Protein AF-A0A8T3N1G8-F1 (afdb_monomer_lite)

Structure (mmCIF, N/CA/C/O backbone):
data_AF-A0A8T3N1G8-F1
#
_entry.id   AF-A0A8T3N1G8-F1
#
loop_
_atom_site.group_PDB
_atom_site.id
_atom_site.type_symbol
_atom_site.label_atom_id
_atom_site.label_alt_id
_atom_site.label_comp_id
_atom_site.label_asym_id
_atom_site.label_entity_id
_atom_site.label_seq_id
_atom_site.pdbx_PDB_ins_code
_atom_site.Cartn_x
_atom_site.Cartn_y
_atom_site.Cartn_z
_atom_site.occupancy
_atom_site.B_iso_or_equiv
_atom_site.auth_seq_id
_atom_site.auth_comp_id
_atom_site.auth_asym_id
_atom_site.auth_atom_id
_atom_site.pdbx_PDB_model_num
ATOM 1 N N . MET A 1 1 ? -4.090 23.217 29.221 1.00 42.69 1 MET A N 1
ATOM 2 C CA . MET A 1 1 ? -4.208 22.545 27.912 1.00 42.69 1 MET A CA 1
ATOM 3 C C . MET A 1 1 ? -3.102 21.510 27.862 1.00 42.69 1 MET A C 1
ATOM 5 O O . MET A 1 1 ? -1.944 21.902 27.901 1.00 42.69 1 MET A O 1
ATOM 9 N N . ALA A 1 2 ? -3.431 20.220 27.947 1.00 52.53 2 ALA A N 1
ATOM 10 C CA . ALA A 1 2 ? -2.427 19.173 27.774 1.00 52.53 2 ALA A CA 1
ATOM 11 C C . ALA A 1 2 ? -2.054 19.114 26.283 1.00 52.53 2 ALA A C 1
ATOM 13 O O . ALA A 1 2 ? -2.968 19.217 25.460 1.00 52.53 2 ALA A O 1
ATOM 14 N N . PRO A 1 3 ? -0.768 18.982 25.915 1.00 56.06 3 PRO A N 1
ATOM 15 C CA . PRO A 1 3 ? -0.430 18.635 24.545 1.00 56.06 3 PRO A CA 1
ATOM 16 C C . PRO A 1 3 ? -1.062 17.271 24.264 1.00 56.06 3 PRO A C 1
ATOM 18 O O . PRO A 1 3 ? -0.867 16.323 25.027 1.00 56.06 3 PRO A O 1
ATOM 21 N N . THR A 1 4 ? -1.874 17.185 23.215 1.00 54.28 4 T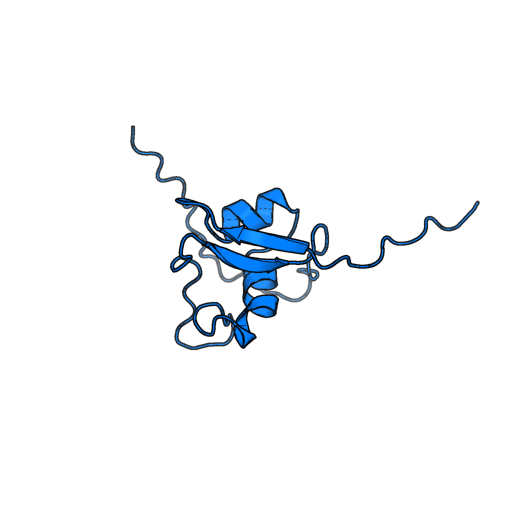HR A N 1
ATOM 22 C CA . THR A 1 4 ? -2.344 15.904 22.690 1.00 54.28 4 THR A CA 1
ATOM 23 C C . THR A 1 4 ? -1.106 15.037 22.463 1.00 54.28 4 THR A C 1
ATOM 25 O O . THR A 1 4 ? -0.192 15.505 21.779 1.00 54.28 4 THR A O 1
ATOM 28 N N . PRO A 1 5 ? -1.000 13.835 23.056 1.00 57.41 5 PRO A N 1
ATOM 29 C CA . PRO A 1 5 ? 0.114 12.958 22.746 1.00 57.41 5 PRO A CA 1
ATOM 30 C C . PRO A 1 5 ? 0.045 12.676 21.249 1.00 57.41 5 PRO A C 1
ATOM 32 O O . PRO A 1 5 ? -0.937 12.107 20.773 1.00 57.41 5 PRO A O 1
ATOM 35 N N . THR A 1 6 ? 1.052 13.128 20.505 1.00 57.69 6 THR A N 1
ATOM 36 C CA . THR A 1 6 ? 1.223 12.736 19.111 1.00 57.69 6 THR A CA 1
ATOM 37 C C . THR A 1 6 ? 1.222 11.210 19.089 1.00 57.69 6 THR A C 1
ATOM 39 O O . THR A 1 6 ? 2.055 10.614 19.784 1.00 57.69 6 THR A O 1
ATOM 42 N N . PRO A 1 7 ? 0.276 10.556 18.393 1.00 59.28 7 PRO A N 1
ATOM 43 C CA . PRO A 1 7 ? 0.266 9.107 18.325 1.00 59.28 7 PRO A CA 1
ATOM 44 C C . PRO A 1 7 ? 1.603 8.662 17.734 1.00 59.28 7 PRO A C 1
ATOM 46 O O . PRO A 1 7 ? 2.009 9.113 16.664 1.00 59.28 7 PRO A O 1
ATOM 49 N N . ALA A 1 8 ? 2.334 7.833 18.478 1.00 63.62 8 ALA A N 1
ATOM 50 C CA . ALA A 1 8 ? 3.585 7.284 17.988 1.00 63.62 8 ALA A CA 1
ATOM 51 C C . ALA A 1 8 ? 3.293 6.428 16.741 1.00 63.62 8 ALA A C 1
ATOM 53 O O . ALA A 1 8 ? 2.310 5.672 16.749 1.00 63.62 8 ALA A O 1
ATOM 54 N N . PRO A 1 9 ? 4.126 6.511 15.687 1.00 66.94 9 PRO A N 1
ATOM 55 C CA . PRO A 1 9 ? 3.946 5.703 14.490 1.00 66.94 9 PRO A CA 1
ATOM 56 C C . PRO A 1 9 ? 3.958 4.228 14.890 1.00 66.94 9 PRO A C 1
ATOM 58 O O . PRO A 1 9 ? 4.953 3.702 15.390 1.00 66.94 9 PRO A O 1
ATOM 61 N N . THR A 1 10 ? 2.813 3.571 14.728 1.00 80.12 10 THR A N 1
ATOM 62 C CA . THR A 1 10 ? 2.642 2.176 15.126 1.00 80.12 10 THR A CA 1
ATOM 63 C C . THR A 1 10 ? 2.719 1.320 13.880 1.00 80.12 10 THR A C 1
ATOM 65 O O . THR A 1 10 ? 1.796 1.323 13.067 1.00 80.12 10 THR A O 1
ATOM 68 N N . PHE A 1 11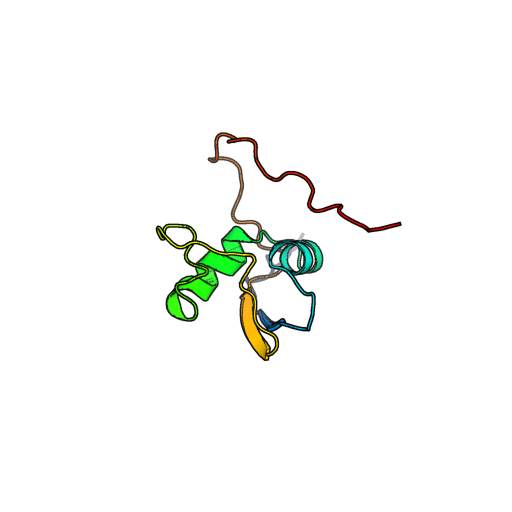 ? 3.809 0.572 13.726 1.00 85.31 11 PHE A N 1
ATOM 69 C CA . PHE A 1 11 ? 3.915 -0.396 12.642 1.00 85.31 11 PHE A CA 1
ATOM 70 C C . PHE A 1 11 ? 2.798 -1.430 12.755 1.00 85.31 11 PHE A C 1
ATOM 72 O O . PHE A 1 11 ? 2.590 -2.054 13.798 1.00 85.31 11 PHE A O 1
ATOM 79 N N . ARG A 1 12 ? 2.072 -1.604 11.657 1.00 88.44 12 ARG A N 1
ATOM 80 C CA . ARG A 1 12 ? 1.020 -2.592 11.502 1.00 88.44 12 ARG A CA 1
ATOM 81 C C . ARG A 1 12 ? 1.441 -3.597 10.446 1.00 88.44 12 ARG A C 1
ATOM 83 O O . ARG A 1 12 ? 2.017 -3.255 9.418 1.00 88.44 12 ARG A O 1
ATOM 90 N N . VAL A 1 13 ? 1.116 -4.847 10.729 1.00 91.94 13 VAL A N 1
ATOM 91 C CA . VAL A 1 13 ? 1.320 -5.960 9.815 1.00 91.94 13 VAL A CA 1
ATOM 92 C C . VAL A 1 13 ? -0.014 -6.275 9.152 1.00 91.94 13 VAL A C 1
ATOM 94 O O . VAL A 1 13 ? -1.016 -6.471 9.843 1.00 91.94 13 VAL A O 1
ATOM 97 N N . TYR A 1 14 ? -0.036 -6.300 7.824 1.00 91.94 14 TYR A N 1
ATOM 98 C CA . TYR A 1 14 ? -1.206 -6.643 7.027 1.00 91.94 14 TYR A CA 1
ATOM 99 C C . TYR A 1 14 ? -0.930 -7.885 6.187 1.00 91.94 14 TYR A C 1
ATOM 101 O O . TYR A 1 14 ? 0.105 -7.969 5.534 1.00 91.94 14 TYR A O 1
ATOM 109 N N . VAL A 1 15 ? -1.861 -8.840 6.186 1.00 93.62 15 VAL A N 1
ATOM 110 C CA . VAL A 1 15 ? -1.771 -10.027 5.330 1.00 93.62 15 VAL A CA 1
ATOM 111 C C . VAL A 1 15 ? -2.597 -9.785 4.075 1.00 93.62 15 VAL A C 1
ATOM 113 O O . VAL A 1 15 ? -3.803 -9.568 4.163 1.00 93.62 15 VAL A O 1
ATOM 116 N N . VAL A 1 16 ? -1.944 -9.829 2.918 1.00 91.62 16 VAL A N 1
ATOM 117 C CA . VAL A 1 16 ? -2.557 -9.599 1.607 1.00 91.62 16 VAL A CA 1
ATOM 118 C C . VAL A 1 16 ? -3.604 -10.671 1.326 1.00 91.62 16 VAL A C 1
ATOM 120 O O . VAL A 1 16 ? -3.302 -11.869 1.347 1.00 91.62 16 VAL A O 1
ATOM 123 N N . ALA A 1 17 ? -4.832 -10.250 1.033 1.00 89.44 17 ALA A N 1
ATOM 124 C CA . ALA A 1 17 ? -5.890 -11.133 0.573 1.00 89.44 17 ALA A CA 1
ATOM 125 C C . ALA A 1 17 ? -5.956 -11.181 -0.961 1.00 89.44 17 ALA A C 1
ATOM 127 O O . ALA A 1 17 ? -5.328 -10.405 -1.683 1.00 89.44 17 ALA A O 1
ATOM 128 N N . ARG A 1 18 ? -6.731 -12.132 -1.489 1.00 87.69 18 ARG A N 1
ATOM 129 C CA . ARG A 1 18 ? -6.944 -12.252 -2.934 1.00 87.69 18 ARG A CA 1
ATOM 130 C C . ARG A 1 18 ? -7.688 -11.031 -3.464 1.00 87.69 18 ARG A C 1
ATOM 132 O O . ARG A 1 18 ? -8.831 -10.814 -3.080 1.00 87.69 18 ARG A O 1
ATOM 139 N N . GLY A 1 19 ? -7.053 -10.316 -4.391 1.00 84.75 19 GLY A N 1
ATOM 140 C CA . GLY A 1 19 ? -7.599 -9.096 -4.986 1.00 84.75 19 GLY A CA 1
ATOM 141 C C . GLY A 1 19 ? -7.323 -7.829 -4.176 1.00 84.75 19 GLY A C 1
ATOM 142 O O . GLY A 1 19 ? -7.911 -6.804 -4.490 1.00 84.75 19 GLY A O 1
ATOM 143 N N . ASP A 1 20 ? -6.470 -7.892 -3.146 1.00 86.62 20 ASP A N 1
ATOM 144 C CA . ASP A 1 20 ? -5.911 -6.686 -2.536 1.00 86.62 20 ASP A CA 1
ATOM 145 C C . ASP A 1 20 ? -4.766 -6.132 -3.397 1.00 86.62 20 ASP A C 1
ATOM 147 O O . ASP A 1 20 ? -3.923 -6.880 -3.899 1.00 86.62 20 ASP A O 1
ATOM 151 N N . ASN A 1 21 ? -4.690 -4.806 -3.479 1.00 86.12 21 ASN A N 1
ATOM 152 C CA . ASN A 1 21 ? -3.658 -4.063 -4.193 1.00 86.12 21 ASN A CA 1
ATOM 153 C C . ASN A 1 21 ? -3.002 -3.100 -3.194 1.00 86.12 21 ASN A C 1
ATOM 155 O O . ASN A 1 21 ? -3.636 -2.681 -2.219 1.00 86.12 21 ASN A O 1
ATOM 159 N N . LEU A 1 22 ? -1.752 -2.689 -3.438 1.00 86.00 22 LEU A N 1
ATOM 160 C CA . LEU A 1 22 ? -1.084 -1.727 -2.551 1.00 86.00 22 LEU A CA 1
ATOM 161 C C . LEU A 1 22 ? -1.883 -0.436 -2.394 1.00 86.00 22 LEU A C 1
ATOM 163 O O . LEU A 1 22 ? -1.928 0.107 -1.295 1.00 86.00 22 LEU A O 1
ATOM 167 N N . ASN A 1 23 ? -2.539 0.019 -3.462 1.00 85.06 23 ASN A N 1
ATOM 168 C CA . ASN A 1 23 ? -3.338 1.234 -3.425 1.00 85.06 23 ASN A CA 1
ATOM 169 C C . ASN A 1 23 ? -4.583 1.079 -2.532 1.00 85.06 23 ASN A C 1
ATOM 171 O O . ASN A 1 23 ? -4.824 1.885 -1.637 1.00 85.06 23 ASN A O 1
ATOM 175 N N . THR A 1 24 ? -5.333 -0.015 -2.686 1.00 86.69 24 THR A N 1
ATOM 176 C CA . THR A 1 24 ? -6.529 -0.319 -1.881 1.00 86.69 24 THR A CA 1
ATOM 177 C C . THR A 1 24 ? -6.189 -0.454 -0.395 1.00 86.69 24 THR A C 1
ATOM 179 O O . THR A 1 24 ? -6.908 0.058 0.464 1.00 86.69 24 THR A O 1
ATOM 182 N N . ILE A 1 25 ? -5.062 -1.102 -0.085 1.00 88.19 25 ILE A N 1
ATOM 183 C CA . ILE A 1 25 ? -4.533 -1.224 1.279 1.00 88.19 25 ILE A CA 1
ATOM 184 C C . ILE A 1 25 ? -4.131 0.159 1.810 1.00 88.19 25 ILE A C 1
ATOM 186 O O . ILE A 1 25 ? -4.527 0.532 2.912 1.00 88.19 25 ILE A O 1
ATOM 190 N N . ALA A 1 26 ? -3.383 0.935 1.028 1.00 86.19 26 ALA A N 1
ATOM 191 C CA . ALA A 1 26 ? -2.928 2.269 1.397 1.00 86.19 26 ALA A CA 1
ATOM 192 C C . ALA A 1 26 ? -4.094 3.203 1.743 1.00 86.19 26 ALA A C 1
ATOM 194 O O . ALA A 1 26 ? -4.131 3.750 2.847 1.00 86.19 26 ALA A O 1
ATOM 195 N N . HIS A 1 27 ? -5.109 3.271 0.879 1.00 83.88 27 HIS A N 1
ATOM 196 C CA . HIS A 1 27 ? -6.336 4.025 1.128 1.00 83.88 27 HIS A CA 1
ATOM 197 C C . HIS A 1 27 ? -7.059 3.577 2.401 1.00 83.88 27 HIS A C 1
ATOM 199 O O . HIS A 1 27 ? -7.523 4.408 3.179 1.00 83.88 27 HIS A O 1
ATOM 205 N N . LYS A 1 28 ? -7.125 2.266 2.656 1.00 85.56 28 LYS A N 1
ATOM 206 C CA . LYS A 1 28 ? -7.775 1.707 3.850 1.00 85.56 28 LYS A CA 1
ATOM 207 C C . LYS A 1 28 ? -7.081 2.109 5.155 1.00 85.56 2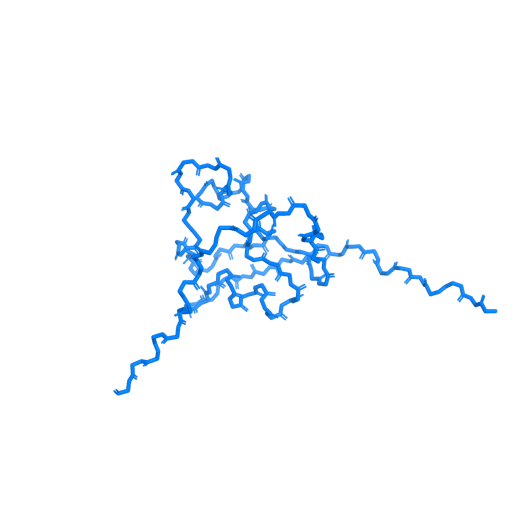8 LYS A C 1
ATOM 209 O O . LYS A 1 28 ? -7.742 2.195 6.188 1.00 85.56 28 LYS A O 1
ATOM 214 N N . PHE A 1 29 ? -5.766 2.325 5.123 1.00 86.25 29 PHE A N 1
ATOM 215 C CA . PHE A 1 29 ? -4.964 2.689 6.294 1.00 86.25 29 PHE A CA 1
ATOM 216 C C . PHE A 1 29 ? -4.581 4.174 6.354 1.00 86.25 29 PHE A C 1
ATOM 218 O O . PHE A 1 29 ? -3.923 4.572 7.315 1.00 86.25 29 PHE A O 1
ATOM 225 N N . GLY A 1 30 ? -4.988 4.986 5.373 1.00 81.69 30 GLY A N 1
ATOM 226 C CA . GLY A 1 30 ? -4.617 6.402 5.305 1.00 81.69 30 GLY A CA 1
ATOM 227 C C . GLY A 1 30 ? -3.116 6.607 5.081 1.00 81.69 30 GLY A C 1
ATOM 228 O O . GLY A 1 30 ? -2.509 7.466 5.707 1.00 81.69 30 GLY A O 1
ATOM 229 N N . THR A 1 31 ? -2.500 5.771 4.246 1.00 84.69 31 THR A N 1
ATOM 230 C CA . THR A 1 31 ? -1.091 5.888 3.837 1.00 84.69 31 THR A CA 1
ATOM 231 C C . THR A 1 31 ? -0.990 5.809 2.309 1.00 84.69 31 THR A C 1
ATOM 233 O O . THR A 1 31 ? -2.013 5.835 1.628 1.00 84.69 31 THR A O 1
ATOM 236 N N . THR A 1 32 ? 0.218 5.706 1.749 1.00 84.62 32 THR A N 1
AT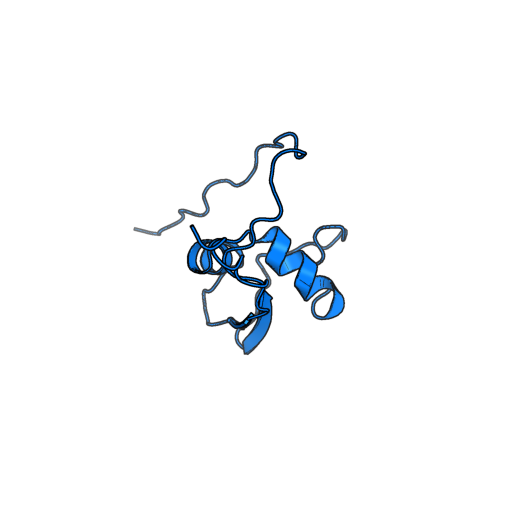OM 237 C CA . THR A 1 32 ? 0.450 5.605 0.298 1.00 84.62 32 THR A CA 1
ATOM 238 C C . THR A 1 32 ? 1.037 4.252 -0.092 1.00 84.62 32 THR A C 1
ATOM 240 O O . THR A 1 32 ? 1.833 3.662 0.645 1.00 84.62 32 THR A O 1
ATOM 243 N N . ALA A 1 33 ? 0.685 3.764 -1.288 1.00 85.25 33 ALA A N 1
ATOM 244 C CA . ALA A 1 33 ? 1.207 2.510 -1.838 1.00 85.25 33 ALA A CA 1
ATOM 245 C C . ALA A 1 33 ? 2.743 2.484 -1.824 1.00 85.25 33 ALA A C 1
ATOM 247 O O . ALA A 1 33 ? 3.349 1.476 -1.467 1.00 85.25 33 ALA A O 1
ATOM 248 N N . ARG A 1 34 ? 3.363 3.629 -2.138 1.00 81.56 34 ARG A N 1
ATOM 249 C CA . ARG A 1 34 ? 4.816 3.819 -2.155 1.00 81.56 34 ARG A CA 1
ATOM 250 C C . ARG A 1 34 ? 5.441 3.743 -0.760 1.00 81.56 34 ARG A C 1
ATOM 252 O O . ARG A 1 34 ? 6.518 3.174 -0.629 1.00 81.56 34 ARG A O 1
ATOM 259 N N . SER A 1 35 ? 4.772 4.258 0.277 1.00 85.62 35 SER A N 1
ATOM 260 C CA . SER A 1 35 ? 5.246 4.131 1.661 1.00 85.62 35 SER A CA 1
ATOM 261 C C . SER A 1 35 ? 5.220 2.668 2.104 1.00 85.62 35 SER A C 1
ATOM 263 O O . SER A 1 35 ? 6.227 2.153 2.582 1.00 85.62 35 SER A O 1
ATOM 265 N N . ILE A 1 36 ? 4.117 1.955 1.842 1.00 88.44 36 ILE A N 1
ATOM 266 C CA . ILE A 1 36 ? 4.027 0.509 2.105 1.00 88.44 36 ILE A CA 1
ATOM 267 C C . ILE A 1 36 ? 5.143 -0.232 1.360 1.00 88.44 36 ILE A C 1
ATOM 269 O O . ILE A 1 36 ? 5.885 -0.999 1.963 1.00 88.44 36 ILE A O 1
ATOM 273 N N . ALA A 1 37 ? 5.298 0.019 0.065 1.00 88.88 37 ALA A N 1
ATOM 274 C CA . ALA A 1 37 ? 6.353 -0.547 -0.768 1.00 88.88 37 ALA A CA 1
ATOM 275 C C . ALA A 1 37 ? 7.758 -0.312 -0.182 1.00 88.88 37 ALA A C 1
ATOM 277 O O . ALA A 1 37 ? 8.514 -1.261 0.014 1.00 88.88 37 ALA A O 1
ATOM 278 N N . PHE A 1 38 ? 8.063 0.925 0.211 1.00 87.38 38 PHE A N 1
ATOM 279 C CA . PHE A 1 38 ? 9.332 1.303 0.826 1.00 87.38 38 PHE A CA 1
ATOM 280 C C . PHE A 1 38 ? 9.628 0.520 2.111 1.00 87.38 38 PHE A C 1
ATOM 282 O O . PHE A 1 38 ? 10.727 -0.007 2.265 1.00 87.38 38 PHE A O 1
ATOM 289 N N . TRP A 1 39 ? 8.651 0.379 3.011 1.00 88.81 39 TRP A N 1
ATOM 290 C CA . TRP A 1 39 ? 8.819 -0.414 4.237 1.00 88.81 39 TRP A CA 1
ATOM 291 C C . TRP A 1 39 ? 9.016 -1.906 3.961 1.00 88.81 39 TRP A C 1
ATOM 293 O O . TRP A 1 39 ? 9.615 -2.614 4.767 1.00 88.81 39 TRP A O 1
ATOM 303 N N . ASN A 1 40 ? 8.522 -2.384 2.822 1.00 90.88 40 ASN A N 1
ATOM 304 C CA . ASN A 1 40 ? 8.552 -3.788 2.446 1.00 90.88 40 ASN A CA 1
ATOM 305 C C . ASN A 1 40 ? 9.666 -4.152 1.463 1.00 90.88 40 ASN A C 1
ATOM 307 O O . ASN A 1 40 ? 9.844 -5.340 1.214 1.00 90.88 40 ASN A O 1
ATOM 311 N N . ARG A 1 41 ? 10.442 -3.192 0.947 1.00 89.31 41 ARG A N 1
ATOM 312 C CA . ARG A 1 41 ? 11.500 -3.428 -0.054 1.00 89.31 41 ARG A CA 1
ATOM 313 C C . ARG A 1 41 ? 12.542 -4.461 0.375 1.00 89.31 41 ARG A C 1
ATOM 315 O O . ARG A 1 41 ? 13.001 -5.252 -0.440 1.00 89.31 41 ARG A O 1
ATOM 322 N N . GLU A 1 42 ? 12.855 -4.492 1.671 1.00 87.81 42 GLU A N 1
ATOM 323 C CA . GLU A 1 42 ? 13.808 -5.436 2.268 1.00 87.81 42 GLU A CA 1
ATOM 324 C C . GLU A 1 42 ? 13.282 -6.878 2.227 1.00 87.81 42 GLU A C 1
ATOM 326 O O . GLU A 1 42 ? 14.047 -7.830 2.106 1.00 87.81 42 GLU A O 1
ATOM 331 N N . THR A 1 43 ? 11.961 -7.049 2.335 1.00 90.06 43 THR A N 1
ATOM 332 C CA . THR A 1 43 ? 11.306 -8.367 2.319 1.00 90.06 43 THR A CA 1
ATOM 333 C C . THR A 1 43 ? 10.925 -8.775 0.898 1.00 90.06 43 THR A C 1
ATOM 335 O O . THR A 1 43 ? 11.087 -9.927 0.499 1.00 90.06 43 THR A O 1
ATOM 338 N N . TYR A 1 44 ? 10.425 -7.813 0.128 1.00 89.62 44 TYR A N 1
ATOM 339 C CA . TYR A 1 44 ? 9.921 -7.971 -1.222 1.00 89.62 44 TYR A CA 1
ATOM 340 C C . TYR A 1 44 ? 10.632 -6.963 -2.131 1.00 89.62 44 TYR A C 1
ATOM 342 O O . TYR A 1 44 ? 10.152 -5.841 -2.296 1.00 89.62 44 TYR A O 1
ATOM 350 N N . PRO A 1 45 ? 11.744 -7.346 -2.780 1.00 86.88 45 PRO A N 1
ATOM 351 C CA . PRO A 1 45 ? 12.477 -6.449 -3.675 1.00 86.88 45 PRO A CA 1
ATOM 352 C C . PRO A 1 45 ? 11.657 -6.022 -4.904 1.00 86.88 45 PRO A C 1
ATOM 354 O O . PRO A 1 45 ? 11.961 -5.014 -5.530 1.00 86.88 45 PRO A O 1
ATOM 357 N N . SER A 1 46 ? 10.579 -6.742 -5.241 1.00 86.56 46 SER A N 1
ATOM 358 C CA . SER A 1 46 ? 9.604 -6.310 -6.253 1.00 86.56 46 SER A CA 1
ATOM 359 C C . SER A 1 46 ? 8.797 -5.083 -5.821 1.00 86.56 46 SER A C 1
ATOM 361 O O . SER A 1 46 ? 8.225 -4.404 -6.666 1.00 86.56 46 SER A O 1
ATOM 363 N N . LEU A 1 47 ? 8.732 -4.798 -4.520 1.00 88.38 47 LEU A N 1
ATOM 364 C CA . LEU A 1 47 ? 8.081 -3.618 -3.963 1.00 88.38 47 LEU A CA 1
ATOM 365 C C . LEU A 1 47 ? 9.072 -2.479 -3.727 1.00 88.38 47 LEU A C 1
ATOM 367 O O . LEU A 1 47 ? 8.685 -1.480 -3.146 1.00 88.38 47 LEU A O 1
ATOM 371 N N . ASP A 1 48 ? 10.325 -2.587 -4.167 1.00 87.94 48 ASP A N 1
ATOM 372 C CA . ASP A 1 48 ? 11.284 -1.497 -4.014 1.00 87.94 48 ASP A CA 1
ATOM 373 C C . ASP A 1 48 ? 10.934 -0.332 -4.958 1.00 87.94 48 ASP A C 1
ATOM 375 O O . ASP A 1 48 ? 11.043 -0.494 -6.176 1.00 87.94 48 ASP A O 1
ATOM 379 N N . PRO A 1 49 ? 10.511 0.841 -4.447 1.00 80.69 49 PRO A N 1
ATOM 380 C CA . PRO A 1 49 ? 10.088 1.958 -5.291 1.00 80.69 49 PRO A CA 1
ATOM 381 C C . PRO A 1 49 ? 11.254 2.654 -6.009 1.00 80.69 49 PRO A C 1
ATOM 383 O O . PRO A 1 49 ? 11.020 3.453 -6.921 1.00 80.69 49 PRO A O 1
ATOM 386 N N . GLU A 1 50 ? 12.487 2.386 -5.576 1.00 82.88 50 GLU A N 1
ATOM 387 C CA . GLU A 1 50 ? 13.734 2.843 -6.202 1.00 82.88 50 GLU A CA 1
ATOM 388 C C . GLU A 1 50 ? 14.299 1.796 -7.183 1.00 82.88 50 GLU A C 1
ATOM 390 O O . GLU A 1 50 ? 15.212 2.079 -7.961 1.00 82.88 50 GLU A O 1
ATOM 395 N N . GLY A 1 51 ? 13.731 0.590 -7.182 1.00 82.12 51 GLY A N 1
ATOM 396 C CA . GLY A 1 51 ? 14.214 -0.548 -7.940 1.00 82.12 51 GLY A CA 1
ATOM 397 C C . GLY A 1 51 ? 13.731 -0.531 -9.385 1.00 82.12 51 GLY A C 1
ATOM 398 O O . GLY A 1 51 ? 12.582 -0.212 -9.690 1.00 82.12 51 GLY A O 1
ATOM 399 N N . ALA A 1 52 ? 14.586 -0.992 -10.302 1.00 81.81 52 ALA A N 1
ATOM 400 C CA . ALA A 1 52 ? 14.244 -1.108 -11.725 1.00 81.81 52 ALA A CA 1
ATOM 401 C C . ALA A 1 52 ? 13.050 -2.050 -12.004 1.00 81.81 52 ALA A C 1
ATOM 403 O O . ALA A 1 52 ? 12.434 -1.977 -13.065 1.00 81.81 52 ALA A O 1
ATOM 404 N N . HIS A 1 53 ? 12.722 -2.932 -11.055 1.00 84.06 53 HIS A N 1
ATOM 405 C CA . HIS A 1 53 ? 11.648 -3.921 -11.160 1.00 84.06 53 HIS A CA 1
ATOM 406 C C . HIS A 1 53 ? 10.479 -3.622 -10.211 1.00 84.06 53 HIS A C 1
ATOM 408 O O . HIS A 1 53 ? 9.791 -4.555 -9.796 1.00 84.06 53 HIS A O 1
ATOM 414 N N . TYR A 1 54 ? 10.248 -2.347 -9.873 1.00 83.94 54 TYR A N 1
ATOM 415 C CA . TYR A 1 54 ? 9.101 -1.948 -9.062 1.00 83.94 54 TYR A CA 1
ATOM 416 C C . TYR A 1 54 ? 7.785 -2.426 -9.696 1.00 83.94 54 TYR A C 1
ATOM 418 O O . TYR A 1 54 ? 7.424 -2.067 -10.827 1.00 83.94 54 TYR A O 1
ATOM 426 N N . ARG A 1 55 ? 7.087 -3.295 -8.968 1.00 83.50 55 ARG A N 1
ATOM 427 C CA . ARG A 1 55 ? 5.862 -3.974 -9.386 1.00 83.50 55 ARG A CA 1
ATOM 428 C C . ARG A 1 55 ? 4.870 -3.999 -8.223 1.00 83.50 55 ARG A C 1
ATOM 430 O O . ARG A 1 55 ? 4.756 -5.019 -7.540 1.00 83.50 55 ARG A O 1
ATOM 437 N N . PRO A 1 56 ? 4.140 -2.891 -8.007 1.00 78.31 56 PRO A N 1
ATOM 438 C CA . PRO A 1 56 ? 3.127 -2.814 -6.962 1.00 78.31 56 PRO A CA 1
ATOM 439 C C . PRO A 1 56 ? 1.925 -3.734 -7.217 1.00 78.31 56 PRO A C 1
ATOM 441 O O . PRO A 1 56 ? 1.202 -4.062 -6.282 1.00 78.31 56 PRO A O 1
ATOM 444 N N . ASP A 1 57 ? 1.738 -4.183 -8.458 1.00 80.88 57 ASP A N 1
ATOM 445 C CA . ASP A 1 57 ? 0.669 -5.100 -8.871 1.00 80.88 57 ASP A CA 1
ATOM 446 C C . ASP A 1 57 ? 0.957 -6.564 -8.515 1.00 80.88 57 ASP A C 1
ATOM 448 O O . ASP A 1 57 ? 0.051 -7.392 -8.461 1.00 80.88 57 ASP A O 1
ATOM 452 N N . LEU A 1 58 ? 2.223 -6.915 -8.260 1.00 83.81 58 LEU A N 1
ATOM 453 C CA . LEU A 1 58 ? 2.636 -8.289 -7.957 1.00 83.81 58 LEU A CA 1
ATOM 454 C C . LEU A 1 58 ? 2.476 -8.625 -6.472 1.00 83.81 58 LEU A C 1
ATOM 456 O O . LEU A 1 58 ? 3.364 -9.214 -5.856 1.00 83.81 58 LEU A O 1
ATOM 460 N N . LEU A 1 59 ? 1.330 -8.274 -5.897 1.00 87.00 59 LEU A N 1
ATOM 461 C CA . LEU A 1 59 ? 0.961 -8.698 -4.554 1.00 87.00 59 LEU A CA 1
ATOM 462 C C . LEU A 1 59 ? 0.443 -10.134 -4.585 1.00 87.00 59 LEU A C 1
ATOM 464 O O . LEU A 1 59 ? -0.520 -10.457 -5.279 1.00 87.00 59 LEU A O 1
ATOM 468 N N . GLN A 1 60 ? 1.078 -11.012 -3.810 1.00 85.12 60 GLN A N 1
ATOM 469 C CA . GLN A 1 60 ? 0.613 -12.388 -3.662 1.00 85.12 60 GLN A CA 1
ATOM 470 C C . GLN A 1 60 ? -0.185 -12.550 -2.376 1.00 85.12 60 GLN A C 1
ATOM 472 O O . GLN A 1 60 ? 0.155 -12.022 -1.319 1.00 85.12 60 GLN A O 1
ATOM 477 N N . VAL A 1 61 ? -1.246 -13.343 -2.470 1.00 88.38 61 VAL A N 1
ATOM 478 C CA . VAL A 1 61 ? -2.085 -13.698 -1.326 1.00 88.38 61 VAL A CA 1
ATOM 479 C C . VAL A 1 61 ? -1.243 -14.386 -0.258 1.00 88.38 61 VAL A C 1
ATOM 481 O O . VAL A 1 61 ? -0.492 -15.312 -0.555 1.00 88.38 61 VAL A O 1
ATOM 484 N N . GLY A 1 62 ? -1.388 -13.939 0.986 1.00 89.12 62 GLY A N 1
ATOM 485 C CA . GLY A 1 62 ? -0.601 -14.422 2.117 1.00 89.12 62 GLY A CA 1
ATOM 486 C C . GLY A 1 62 ? 0.721 -13.683 2.326 1.00 89.12 62 GLY A C 1
ATOM 487 O O . GLY A 1 62 ? 1.434 -14.011 3.270 1.00 89.12 62 GLY A O 1
ATOM 488 N N . TRP A 1 63 ? 1.056 -12.689 1.495 1.00 91.62 63 TRP A N 1
ATOM 489 C CA . TRP A 1 63 ? 2.172 -11.790 1.786 1.00 91.62 63 TRP A CA 1
ATOM 490 C C . TRP A 1 63 ? 1.901 -10.934 3.010 1.00 91.62 63 TRP A C 1
ATOM 492 O O . TRP A 1 63 ? 0.770 -10.531 3.273 1.00 91.62 63 TRP A O 1
ATOM 502 N N . THR A 1 64 ? 2.970 -10.637 3.733 1.00 93.31 64 THR A N 1
ATOM 503 C CA . THR A 1 64 ? 2.926 -9.940 5.009 1.00 93.31 64 THR A CA 1
ATOM 504 C C . THR A 1 64 ? 3.544 -8.568 4.819 1.00 93.31 64 THR A C 1
ATOM 506 O O . THR A 1 64 ? 4.761 -8.442 4.756 1.00 93.31 64 THR A O 1
ATOM 509 N N . LEU A 1 65 ? 2.706 -7.545 4.697 1.00 91.00 65 LEU A N 1
ATOM 510 C CA . LEU A 1 65 ? 3.136 -6.177 4.460 1.00 91.00 65 LEU A CA 1
ATOM 511 C C . LEU A 1 65 ? 3.252 -5.403 5.769 1.00 91.00 65 LEU A C 1
ATOM 513 O O . LEU A 1 65 ? 2.310 -5.346 6.561 1.00 91.00 65 LEU A O 1
ATOM 517 N N . PHE A 1 66 ? 4.396 -4.761 5.966 1.00 90.81 66 PHE A N 1
ATOM 518 C CA . PHE A 1 66 ? 4.619 -3.783 7.021 1.00 90.81 66 PHE A CA 1
ATOM 519 C C . PHE A 1 66 ? 4.181 -2.402 6.541 1.00 90.81 66 PHE A C 1
ATOM 521 O O . PHE A 1 66 ? 4.640 -1.921 5.509 1.00 90.81 66 PHE A O 1
ATOM 528 N N . LEU A 1 67 ? 3.280 -1.759 7.271 1.00 89.06 67 LEU A N 1
ATOM 529 C CA . LEU A 1 67 ? 2.799 -0.419 6.954 1.00 89.06 67 LEU A CA 1
ATO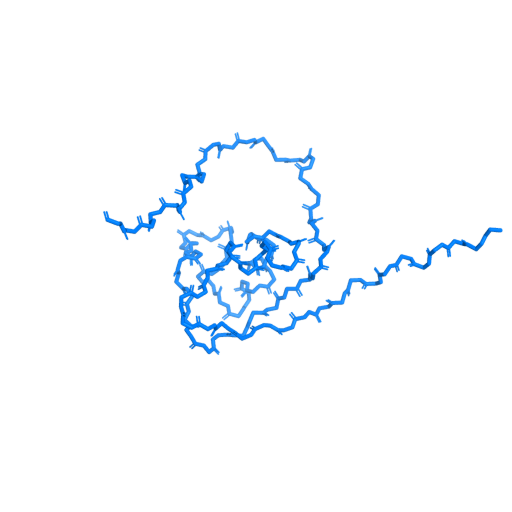M 530 C C . LEU A 1 67 ? 2.588 0.386 8.226 1.00 89.06 67 LEU A C 1
ATOM 532 O O . LEU A 1 67 ? 2.373 -0.176 9.299 1.00 89.06 67 LEU A O 1
ATOM 536 N N . VAL A 1 68 ? 2.623 1.707 8.107 1.00 85.06 68 VAL A N 1
ATOM 537 C CA . VAL A 1 68 ? 2.297 2.605 9.214 1.00 85.06 68 VAL A CA 1
ATOM 538 C C . VAL A 1 68 ? 0.995 3.324 8.853 1.00 85.06 68 VAL A C 1
ATOM 540 O O . VAL A 1 68 ? 0.985 4.096 7.896 1.00 85.06 68 VAL A O 1
ATOM 543 N N . PRO A 1 69 ? -0.119 3.037 9.548 1.00 82.75 69 PRO A N 1
ATOM 544 C CA . PRO A 1 69 ? -1.382 3.719 9.304 1.00 82.75 69 PRO A CA 1
ATOM 545 C C . PRO A 1 69 ? -1.283 5.179 9.749 1.00 82.75 69 PRO A C 1
ATOM 547 O O . PRO A 1 69 ? -0.542 5.477 10.687 1.00 82.75 69 PRO A O 1
ATOM 550 N N . ASP A 1 70 ? -2.035 6.063 9.092 1.00 75.31 70 ASP A N 1
ATOM 551 C CA . ASP A 1 70 ? -2.074 7.513 9.372 1.00 75.31 70 ASP A CA 1
ATOM 552 C C . ASP A 1 70 ? -0.733 8.252 9.160 1.00 75.31 70 ASP A C 1
ATOM 554 O O . ASP A 1 70 ? -0.636 9.462 9.343 1.00 75.31 70 ASP A O 1
ATOM 558 N N . LEU A 1 71 ? 0.319 7.541 8.736 1.00 70.06 71 LEU A N 1
ATOM 559 C CA . LEU A 1 71 ? 1.591 8.130 8.344 1.00 70.06 71 LEU A CA 1
ATOM 560 C C . LEU A 1 71 ? 1.611 8.281 6.825 1.00 70.06 71 LEU A C 1
ATOM 562 O O . LEU A 1 71 ? 2.002 7.374 6.081 1.00 70.06 71 LEU A O 1
ATOM 566 N N . VAL A 1 72 ? 1.200 9.458 6.372 1.00 61.78 72 VAL A N 1
ATOM 567 C CA . VAL A 1 72 ? 1.558 9.948 5.046 1.00 61.78 72 VAL A CA 1
ATOM 568 C C . VAL A 1 72 ? 2.959 10.537 5.183 1.00 61.78 72 VAL A C 1
ATOM 570 O O . VAL A 1 72 ? 3.175 11.497 5.922 1.00 61.78 72 VAL A O 1
ATOM 573 N N . VAL A 1 73 ? 3.953 9.921 4.542 1.00 60.03 73 VAL A N 1
ATOM 574 C CA . VAL A 1 73 ? 5.270 10.559 4.411 1.00 60.03 73 VAL A CA 1
ATOM 575 C C . VAL A 1 73 ? 5.033 11.787 3.530 1.00 60.03 73 VAL A C 1
ATOM 577 O O . VAL A 1 73 ? 4.703 11.613 2.361 1.00 60.03 73 VAL A O 1
ATOM 580 N N . ASN A 1 74 ? 5.070 12.979 4.141 1.00 50.03 74 ASN A N 1
ATOM 581 C CA . ASN A 1 74 ? 4.530 14.218 3.569 1.00 50.03 74 ASN A CA 1
ATOM 582 C C . ASN A 1 74 ? 4.977 14.462 2.121 1.00 50.03 74 ASN A C 1
ATOM 584 O O . ASN A 1 74 ? 6.153 14.347 1.780 1.00 50.03 74 ASN A O 1
ATOM 588 N N . GLU A 1 75 ? 3.989 14.836 1.318 1.00 52.66 75 GLU A N 1
ATOM 589 C CA . GLU A 1 75 ? 3.978 14.931 -0.143 1.00 52.66 75 GLU A CA 1
ATOM 590 C C . GLU A 1 75 ? 4.540 16.271 -0.676 1.00 52.66 75 GLU A C 1
ATOM 592 O O . GLU A 1 75 ? 4.575 16.486 -1.883 1.00 52.66 75 GLU A O 1
ATOM 597 N N . ASP A 1 76 ? 5.011 17.165 0.204 1.00 50.75 76 ASP A N 1
ATOM 598 C CA . ASP A 1 76 ? 5.450 18.542 -0.112 1.00 50.75 76 ASP A CA 1
ATOM 599 C C . ASP A 1 76 ? 6.746 18.655 -0.959 1.00 50.75 76 ASP A C 1
ATOM 601 O O . ASP A 1 76 ? 7.105 19.756 -1.369 1.00 50.75 76 ASP A O 1
ATOM 605 N N . ASP A 1 77 ? 7.446 17.550 -1.257 1.00 51.94 77 ASP A N 1
ATOM 606 C CA . ASP A 1 77 ? 8.701 17.527 -2.048 1.00 51.94 77 ASP A CA 1
ATOM 607 C C . ASP A 1 77 ? 8.624 16.619 -3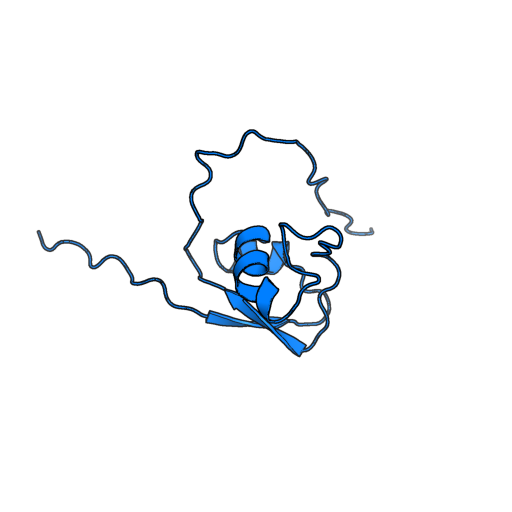.294 1.00 51.94 77 ASP A C 1
ATOM 609 O O . ASP A 1 77 ? 9.634 16.117 -3.779 1.00 51.94 77 ASP A O 1
ATOM 613 N N . LEU A 1 78 ? 7.431 16.346 -3.833 1.00 52.84 78 LEU A N 1
ATOM 614 C CA . LEU A 1 78 ? 7.303 15.539 -5.054 1.00 52.84 78 LEU A CA 1
ATOM 615 C C . LEU A 1 78 ? 6.673 16.363 -6.186 1.00 52.84 78 LEU A C 1
ATOM 617 O O . LEU A 1 78 ? 5.472 16.628 -6.142 1.00 52.84 78 LEU A O 1
ATOM 621 N N . PRO A 1 79 ? 7.435 16.767 -7.228 1.00 37.31 79 PRO A N 1
ATOM 622 C CA . PRO A 1 79 ? 6.816 17.283 -8.441 1.00 37.31 79 PRO A CA 1
ATOM 623 C C . PRO A 1 79 ? 6.002 16.147 -9.057 1.00 37.31 79 PRO A C 1
ATOM 625 O O . PRO A 1 79 ? 6.570 15.092 -9.327 1.00 37.31 79 PRO A O 1
ATOM 628 N N . GLU A 1 80 ? 4.696 16.344 -9.264 1.00 46.72 80 GLU A N 1
ATOM 629 C CA . GLU A 1 80 ? 3.851 15.387 -9.985 1.00 46.72 80 GLU A CA 1
ATOM 630 C C . GLU A 1 80 ? 4.553 14.925 -11.272 1.00 46.72 80 GLU A C 1
ATOM 632 O O . GLU A 1 80 ? 4.831 15.746 -12.152 1.00 46.72 80 GLU A O 1
ATOM 637 N N . PRO A 1 81 ? 4.721 13.614 -11.490 1.00 45.59 81 PRO A N 1
ATOM 638 C CA . PRO A 1 81 ? 4.601 13.074 -12.815 1.00 45.59 81 PRO A CA 1
ATOM 639 C C . PRO A 1 81 ? 3.294 12.290 -12.820 1.00 45.59 81 PRO A C 1
ATOM 641 O O . PRO A 1 81 ? 3.225 11.147 -12.375 1.00 45.59 81 PRO A O 1
ATOM 644 N N . ALA A 1 82 ? 2.244 12.950 -13.300 1.00 49.09 82 ALA A N 1
ATOM 645 C CA . ALA A 1 82 ? 1.014 12.337 -13.772 1.00 49.09 82 ALA A CA 1
ATOM 646 C C . ALA A 1 82 ? 1.246 10.910 -14.301 1.00 49.09 82 ALA A C 1
ATOM 648 O O . ALA A 1 82 ? 1.926 10.771 -15.316 1.00 49.09 82 ALA A O 1
ATOM 649 N N . SER A 1 83 ? 0.712 9.878 -13.629 1.00 42.94 83 SER A N 1
ATOM 650 C CA . SER A 1 83 ? 0.364 8.547 -14.179 1.00 42.94 83 SER A CA 1
ATOM 651 C C . SER A 1 83 ? -0.031 7.566 -13.064 1.00 42.94 83 SER A C 1
ATOM 653 O O . SER A 1 83 ? 0.606 6.537 -12.870 1.00 42.94 83 SER A O 1
ATOM 655 N N . GLU A 1 84 ? -1.125 7.830 -12.360 1.00 42.50 84 GLU A N 1
ATOM 656 C CA . GLU A 1 84 ? -2.003 6.724 -11.978 1.00 42.50 84 GLU A CA 1
ATOM 657 C C . GLU A 1 84 ? -3.245 6.890 -12.853 1.00 42.50 84 GLU A C 1
ATOM 659 O O . GLU A 1 84 ? -4.114 7.704 -12.529 1.00 42.50 84 GLU A O 1
ATOM 664 N N . PRO A 1 85 ? -3.344 6.217 -14.021 1.00 43.47 85 PRO A N 1
ATOM 665 C CA . PRO A 1 85 ? -4.663 6.019 -14.578 1.00 43.47 85 PRO A CA 1
ATOM 666 C C . PRO A 1 85 ? -5.416 5.273 -13.487 1.00 43.47 85 PRO A C 1
ATOM 668 O O . PRO A 1 85 ? -5.003 4.198 -13.063 1.00 43.47 85 PRO A O 1
ATOM 671 N N . SER A 1 86 ? -6.461 5.915 -12.982 1.00 43.34 86 SER A N 1
ATOM 672 C CA . SER A 1 86 ? -7.486 5.306 -12.159 1.00 43.34 86 SER A CA 1
ATOM 673 C C . SER A 1 86 ? -7.674 3.853 -12.606 1.00 43.34 86 SER A C 1
ATOM 675 O O . SER A 1 86 ? -8.220 3.607 -13.683 1.00 43.34 86 SER A O 1
ATOM 677 N N . GLU A 1 87 ? -7.191 2.887 -11.818 1.00 48.47 87 GLU A N 1
ATOM 678 C CA . GLU A 1 87 ? -7.574 1.483 -11.962 1.00 48.47 87 GLU A CA 1
ATOM 679 C C . GLU A 1 87 ? -9.013 1.372 -11.442 1.00 48.47 87 GLU A C 1
ATOM 681 O O . GLU A 1 87 ? -9.323 0.806 -10.403 1.00 48.47 87 GLU A O 1
ATOM 686 N N . SER A 1 88 ? -9.907 2.035 -12.168 1.00 43.84 88 SER A N 1
ATOM 687 C CA . SER A 1 88 ? -11.345 1.883 -12.132 1.00 43.84 88 SER A CA 1
ATOM 688 C C . SER A 1 88 ? -11.709 1.169 -13.428 1.00 43.84 88 SER A C 1
ATOM 690 O O . SER A 1 88 ? -12.369 1.701 -14.315 1.00 43.84 88 SER A O 1
ATOM 692 N N . ALA A 1 89 ? -11.193 -0.050 -13.574 1.00 39.94 89 ALA A N 1
ATOM 693 C CA . ALA A 1 89 ? -11.726 -1.027 -14.508 1.00 39.94 89 ALA A CA 1
ATOM 694 C C . ALA A 1 89 ? -12.633 -1.963 -13.706 1.00 39.94 89 ALA A C 1
ATOM 696 O O . ALA A 1 89 ? -12.291 -3.104 -13.407 1.00 39.94 89 ALA A O 1
ATOM 697 N N . VAL A 1 90 ? -13.794 -1.441 -13.315 1.00 41.25 90 VAL A N 1
ATOM 698 C CA . VAL A 1 90 ? -14.946 -2.266 -12.949 1.00 41.25 90 VAL A CA 1
ATOM 699 C C . VAL A 1 90 ? -15.554 -2.788 -14.260 1.00 41.25 90 VAL A C 1
ATOM 701 O O . VAL A 1 90 ? -15.999 -1.975 -15.069 1.00 41.25 90 VAL A O 1
ATOM 704 N N . PRO A 1 91 ? -15.535 -4.100 -14.558 1.00 45.62 91 PRO A N 1
ATOM 705 C CA . PRO A 1 91 ? -16.185 -4.603 -15.761 1.00 45.62 91 PRO A CA 1
ATOM 706 C C . PRO A 1 91 ? -17.697 -4.682 -15.508 1.00 45.62 91 PRO A C 1
ATOM 708 O O . PRO A 1 91 ? -18.129 -5.318 -14.544 1.00 45.62 91 PRO A O 1
ATOM 711 N N . GLY A 1 92 ? -18.486 -4.027 -16.361 1.00 42.19 92 GLY A N 1
ATOM 712 C CA . GLY A 1 92 ? -19.947 -4.111 -16.406 1.00 42.19 92 GLY A CA 1
ATOM 713 C C . GLY A 1 92 ? -20.419 -4.371 -17.824 1.00 42.19 92 GLY A C 1
ATOM 714 O O . GLY A 1 92 ? -19.920 -3.663 -18.726 1.00 42.19 92 GLY A O 1
#

pLDDT: mean 74.38, std 17.78, range [37.31, 93.62]

Secondary structure (DSSP, 8-state):
-PPP-PPP---EEEEPPTT--HHHHHHHHTS-HHHHHHHHTTT-GGG-TTSTT--TT-PPTT-EEEE-TT-----TT---------------

Radius of gyration: 14.85 Å; chains: 1; bounding box: 34×37×44 Å

Foldseek 3Di:
DDPDPPPDQDKDKDFDAVPDFLQNVQVVQVEHSLQQLCQCCVVPVCSPPPDPNPDRPPDDGGDIIIDGGPDYVDPVPDDDPDDDPPPPPPDD

Sequence (92 aa):
MAPTPTPAPTFRVYVVARGDNLNTIAHKFGTTARSIAFWNRETYPSLDPEGAHYRPDLLQVGWTLFLVPDLVVNEDDLPEPASEPSESAVPG